Protein AF-A0A4P7B6G0-F1 (afdb_monomer_lite)

Sequence (107 aa):
MNFLQRISKYISDKSEAIRQDQLSTIKYFILQHSISCRCGGTAVPVFDSNNKYYCIKCNNRFANARHQLYESLQDISFLRDYHRNFKSSVAREKYNEVIQILEKEII

Structure (mmCIF, N/CA/C/O backbone):
data_AF-A0A4P7B6G0-F1
#
_entry.id   AF-A0A4P7B6G0-F1
#
loop_
_atom_site.group_PDB
_atom_site.id
_atom_site.type_symbol
_atom_site.label_atom_id
_atom_site.label_alt_id
_atom_site.label_comp_id
_atom_site.label_asym_id
_atom_site.label_entity_id
_atom_site.label_seq_id
_atom_site.pdbx_PDB_ins_code
_atom_site.Cartn_x
_atom_site.Cartn_y
_atom_site.Cartn_z
_atom_site.occupancy
_atom_site.B_iso_or_equiv
_atom_site.auth_seq_id
_atom_site.auth_comp_id
_atom_site.auth_asym_id
_atom_site.auth_atom_id
_atom_site.pdbx_PDB_model_num
ATOM 1 N N . MET A 1 1 ? 35.432 16.775 -5.666 1.00 70.31 1 MET A N 1
ATOM 2 C CA . MET A 1 1 ? 34.752 15.503 -6.007 1.00 70.31 1 MET A CA 1
ATOM 3 C C . MET A 1 1 ? 35.361 14.936 -7.277 1.00 70.31 1 MET A C 1
ATOM 5 O O . MET A 1 1 ? 35.476 15.679 -8.245 1.00 70.31 1 MET A O 1
ATOM 9 N N . ASN A 1 2 ? 35.755 13.662 -7.280 1.00 90.25 2 ASN A N 1
ATOM 10 C CA . ASN A 1 2 ? 36.271 12.991 -8.479 1.00 90.25 2 ASN A CA 1
ATOM 11 C C . ASN A 1 2 ? 35.125 12.464 -9.375 1.00 90.25 2 ASN A C 1
ATOM 13 O O . ASN A 1 2 ? 33.958 12.453 -8.980 1.00 90.25 2 ASN A O 1
ATOM 17 N N . PHE A 1 3 ? 35.452 12.059 -10.604 1.00 88.50 3 PHE A N 1
ATOM 18 C CA . PHE A 1 3 ? 34.478 11.593 -11.600 1.00 88.50 3 PHE A CA 1
ATOM 19 C C . PHE A 1 3 ? 33.610 10.424 -11.095 1.00 88.50 3 PHE A C 1
ATOM 21 O O . PHE A 1 3 ? 32.394 10.441 -11.272 1.00 88.50 3 PHE A O 1
ATOM 28 N N . LEU A 1 4 ? 34.208 9.471 -10.373 1.00 90.81 4 LEU A N 1
ATOM 29 C CA . LEU A 1 4 ? 33.496 8.323 -9.801 1.00 90.81 4 LEU A CA 1
ATOM 30 C C . LEU A 1 4 ? 32.480 8.736 -8.728 1.00 90.81 4 LEU A C 1
ATOM 32 O O . LEU A 1 4 ? 31.364 8.223 -8.708 1.00 90.81 4 LEU A O 1
ATOM 36 N N . GLN A 1 5 ? 32.818 9.712 -7.881 1.00 91.12 5 GLN A N 1
ATOM 37 C CA . GLN A 1 5 ? 31.890 10.262 -6.887 1.00 91.12 5 GLN A CA 1
ATOM 38 C C . GLN A 1 5 ? 30.683 10.943 -7.545 1.00 91.12 5 GLN A C 1
ATOM 40 O O . GLN A 1 5 ? 29.568 10.831 -7.042 1.00 91.12 5 GLN A O 1
ATOM 45 N N . ARG A 1 6 ? 30.881 11.615 -8.687 1.00 91.44 6 ARG A N 1
ATOM 46 C CA . ARG A 1 6 ? 29.785 12.250 -9.439 1.00 91.44 6 ARG A CA 1
ATOM 47 C C . ARG A 1 6 ? 28.848 11.217 -10.063 1.00 91.44 6 ARG A C 1
ATOM 49 O O . ARG A 1 6 ? 27.636 11.396 -9.989 1.00 91.44 6 ARG A O 1
ATOM 56 N N . ILE A 1 7 ? 29.396 10.142 -10.634 1.00 93.00 7 ILE A N 1
ATOM 57 C CA . ILE A 1 7 ? 28.597 9.035 -11.183 1.00 93.00 7 ILE A CA 1
ATOM 58 C C . ILE A 1 7 ? 27.810 8.340 -10.073 1.00 93.00 7 ILE A C 1
ATOM 60 O O . ILE A 1 7 ? 26.606 8.152 -10.214 1.00 93.00 7 ILE A O 1
ATOM 64 N N . SER A 1 8 ? 28.470 8.003 -8.962 1.00 93.31 8 SER A N 1
ATOM 65 C CA . SER A 1 8 ? 27.828 7.345 -7.819 1.00 93.31 8 SER A CA 1
ATOM 66 C C . SER A 1 8 ? 26.650 8.167 -7.290 1.00 93.31 8 SER A C 1
ATOM 68 O O . SER A 1 8 ? 25.541 7.648 -7.157 1.00 93.31 8 SER A O 1
ATOM 70 N N . LYS A 1 9 ? 26.852 9.479 -7.108 1.00 93.06 9 LYS A N 1
ATOM 71 C CA . LYS A 1 9 ? 25.781 10.391 -6.702 1.00 93.06 9 LYS A CA 1
ATOM 72 C C . LYS A 1 9 ? 24.620 10.395 -7.701 1.00 93.06 9 LYS A C 1
ATOM 74 O O . LYS A 1 9 ? 23.481 10.221 -7.295 1.00 93.06 9 LYS A O 1
ATOM 79 N N . TYR A 1 10 ? 24.901 10.534 -8.998 1.00 92.50 10 TYR A N 1
ATOM 80 C CA . TYR A 1 10 ? 23.857 10.541 -10.028 1.00 92.50 10 TYR A CA 1
ATOM 81 C C . TYR A 1 10 ? 23.022 9.251 -10.035 1.00 92.50 10 TYR A C 1
ATOM 83 O O . TYR A 1 10 ? 21.799 9.309 -10.151 1.00 92.50 10 TYR A O 1
ATOM 91 N N . ILE A 1 11 ? 23.670 8.090 -9.894 1.00 93.00 11 ILE A N 1
ATOM 92 C CA . ILE A 1 11 ? 22.977 6.798 -9.830 1.00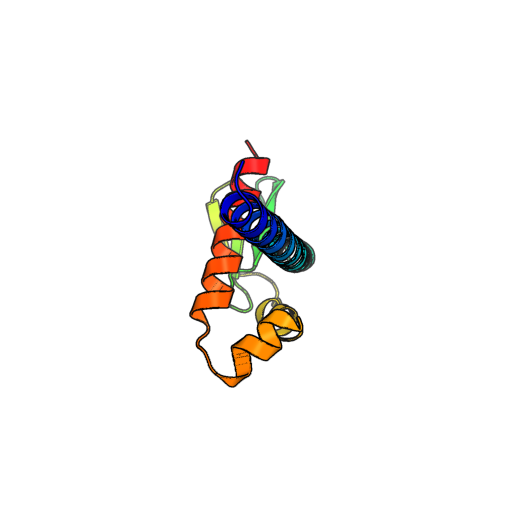 93.00 11 ILE A CA 1
ATOM 93 C C . ILE A 1 11 ? 22.079 6.737 -8.590 1.00 93.00 11 ILE A C 1
ATOM 95 O O . ILE A 1 11 ? 20.918 6.357 -8.720 1.00 93.00 11 ILE A O 1
ATOM 99 N N . SER A 1 12 ? 22.589 7.155 -7.428 1.00 92.56 12 SER A N 1
ATOM 100 C CA . SER A 1 12 ? 21.830 7.185 -6.172 1.00 92.56 12 SER A CA 1
ATOM 101 C C . SER A 1 12 ? 20.615 8.113 -6.250 1.00 92.56 12 SER A C 1
ATOM 103 O O . SER A 1 12 ? 19.508 7.722 -5.882 1.00 92.56 12 SER A O 1
ATOM 105 N N . ASP A 1 13 ? 20.800 9.332 -6.762 1.00 92.62 13 ASP A N 1
ATOM 106 C CA . ASP A 1 13 ? 19.724 10.319 -6.890 1.00 92.62 13 ASP A CA 1
ATOM 107 C C . ASP A 1 13 ? 18.631 9.795 -7.838 1.00 92.62 13 ASP A C 1
ATOM 109 O O . ASP A 1 13 ? 17.435 9.881 -7.552 1.00 92.62 13 ASP A O 1
ATOM 113 N N . LYS A 1 14 ? 19.036 9.175 -8.955 1.00 93.12 14 LYS A N 1
ATOM 114 C CA . LYS A 1 14 ? 18.104 8.587 -9.921 1.00 93.12 14 LYS A CA 1
ATOM 115 C C . LYS A 1 14 ? 17.372 7.369 -9.357 1.00 93.12 14 LYS A C 1
ATOM 117 O O . LYS A 1 14 ? 16.177 7.224 -9.608 1.00 93.12 14 LYS A O 1
ATOM 122 N N . SER A 1 15 ? 18.052 6.500 -8.607 1.00 88.75 15 SER A N 1
ATOM 123 C CA . SER A 1 15 ? 17.409 5.338 -7.989 1.00 88.75 15 SER A CA 1
ATOM 124 C C . SER A 1 15 ? 16.391 5.749 -6.931 1.00 88.75 15 SER A C 1
ATOM 126 O O . SER A 1 15 ? 15.321 5.149 -6.860 1.00 88.75 15 SER A O 1
ATOM 128 N N . GLU A 1 16 ? 16.686 6.795 -6.152 1.00 90.69 16 GLU A N 1
ATOM 129 C CA . GLU A 1 16 ? 15.739 7.312 -5.165 1.00 90.69 16 GLU A CA 1
ATOM 130 C C . GLU A 1 16 ? 14.517 7.937 -5.845 1.00 90.69 16 GLU A C 1
ATOM 132 O O . GLU A 1 16 ? 13.391 7.661 -5.444 1.00 90.69 16 GLU A O 1
ATOM 137 N N . ALA A 1 17 ? 14.703 8.696 -6.929 1.00 88.69 17 ALA A N 1
ATOM 138 C CA . ALA A 1 17 ? 13.582 9.258 -7.683 1.00 88.69 17 ALA A CA 1
ATOM 139 C C . ALA A 1 17 ? 12.629 8.168 -8.213 1.00 88.69 17 ALA A C 1
ATOM 141 O O . ALA A 1 17 ? 11.414 8.278 -8.054 1.00 88.69 17 ALA A O 1
ATOM 142 N N . ILE A 1 18 ? 13.176 7.084 -8.777 1.00 87.56 18 ILE A N 1
ATOM 143 C CA . ILE A 1 18 ? 12.385 5.931 -9.242 1.00 87.56 18 ILE A CA 1
ATOM 144 C C . ILE A 1 18 ? 11.640 5.282 -8.073 1.00 87.56 18 ILE A C 1
ATOM 146 O O . ILE A 1 18 ? 10.459 4.964 -8.175 1.00 87.56 18 ILE A O 1
ATOM 150 N N . ARG A 1 19 ? 12.323 5.088 -6.943 1.00 87.94 19 ARG A N 1
ATOM 151 C CA . ARG A 1 19 ? 11.742 4.497 -5.737 1.00 87.94 19 ARG A CA 1
ATOM 152 C C . ARG A 1 19 ? 10.565 5.324 -5.214 1.00 87.94 19 ARG A C 1
ATOM 154 O O . ARG A 1 19 ? 9.536 4.746 -4.874 1.00 87.94 19 ARG A O 1
ATOM 161 N N . GLN A 1 20 ? 10.692 6.649 -5.183 1.00 89.62 20 GLN A N 1
ATOM 162 C CA . GLN A 1 20 ? 9.623 7.551 -4.748 1.00 89.62 20 GLN A CA 1
ATOM 163 C C . GLN A 1 20 ? 8.412 7.516 -5.687 1.00 89.62 20 GLN A C 1
ATOM 165 O O . GLN A 1 20 ? 7.281 7.466 -5.210 1.00 89.62 20 GLN A O 1
ATOM 170 N N . ASP A 1 21 ? 8.635 7.463 -7.000 1.00 89.00 21 ASP A N 1
ATOM 171 C CA . ASP A 1 21 ? 7.567 7.316 -7.999 1.00 89.00 21 ASP A CA 1
ATOM 172 C C . ASP A 1 21 ? 6.799 5.985 -7.852 1.00 89.00 21 ASP A C 1
ATOM 174 O O . ASP A 1 21 ? 5.567 5.928 -7.906 1.00 89.00 21 ASP A O 1
ATOM 178 N N . GLN A 1 22 ? 7.514 4.898 -7.554 1.00 87.62 22 GLN A N 1
ATOM 179 C CA . GLN A 1 22 ? 6.886 3.610 -7.258 1.00 87.62 22 GLN A CA 1
ATOM 180 C C . GLN A 1 22 ? 6.032 3.668 -5.985 1.00 87.62 22 GLN A C 1
ATOM 182 O O . GLN A 1 22 ? 4.901 3.177 -5.971 1.00 87.62 22 GLN A O 1
ATOM 187 N N . LEU A 1 23 ? 6.562 4.261 -4.910 1.00 90.56 23 LEU A N 1
ATOM 188 C CA . LEU A 1 23 ? 5.856 4.370 -3.632 1.00 90.56 23 LEU A CA 1
ATOM 189 C C . LEU A 1 23 ? 4.623 5.269 -3.738 1.00 90.56 23 LEU A C 1
ATOM 191 O O . LEU A 1 23 ? 3.579 4.921 -3.187 1.00 90.56 23 LEU A O 1
ATOM 195 N N . SER A 1 24 ? 4.707 6.381 -4.471 1.00 90.88 24 SER A N 1
ATOM 196 C CA . SER A 1 24 ? 3.572 7.281 -4.695 1.00 90.88 24 SER A CA 1
ATOM 197 C C . SER A 1 24 ? 2.458 6.593 -5.489 1.00 90.88 24 SER A C 1
ATOM 199 O O . SER A 1 24 ? 1.288 6.689 -5.115 1.00 90.88 24 SER A O 1
ATOM 201 N N . THR A 1 25 ? 2.816 5.813 -6.512 1.00 90.19 25 THR A N 1
ATOM 202 C CA . THR A 1 25 ? 1.863 5.023 -7.301 1.00 90.19 25 THR A CA 1
ATOM 203 C C . THR A 1 25 ? 1.169 3.969 -6.436 1.00 90.19 25 THR A C 1
ATOM 205 O O . THR A 1 25 ? -0.056 3.867 -6.431 1.00 90.19 25 THR A O 1
ATOM 208 N N . ILE A 1 26 ? 1.925 3.204 -5.644 1.00 90.94 26 ILE A N 1
ATOM 209 C CA . ILE A 1 26 ? 1.353 2.184 -4.751 1.00 90.94 26 ILE A CA 1
ATOM 210 C C . ILE A 1 26 ? 0.456 2.835 -3.690 1.00 90.94 26 ILE A C 1
ATOM 212 O O . ILE A 1 26 ? -0.647 2.349 -3.436 1.00 90.94 26 ILE A O 1
ATOM 216 N N . LYS A 1 27 ? 0.885 3.965 -3.114 1.00 93.56 27 LYS A N 1
ATOM 217 C CA . LYS A 1 27 ? 0.084 4.771 -2.181 1.00 93.56 27 LYS A CA 1
ATOM 218 C C . LYS A 1 27 ? -1.243 5.186 -2.798 1.00 93.56 27 LYS A C 1
ATOM 220 O O . LYS A 1 27 ? -2.274 5.029 -2.147 1.00 93.56 27 LYS A O 1
ATOM 225 N N . TYR A 1 28 ? -1.235 5.653 -4.045 1.00 93.19 28 TYR A N 1
ATOM 226 C CA . TYR A 1 28 ? -2.455 6.001 -4.762 1.00 93.19 28 TYR A CA 1
ATOM 227 C C . TYR A 1 28 ? -3.438 4.822 -4.811 1.00 93.19 28 TYR A C 1
ATOM 229 O O . TYR A 1 28 ? -4.577 4.974 -4.375 1.00 93.19 28 TYR A O 1
ATOM 237 N N . PHE A 1 29 ? -3.003 3.632 -5.234 1.00 91.81 29 PHE A N 1
ATOM 238 C CA . PHE A 1 29 ? -3.885 2.459 -5.299 1.00 91.81 29 PHE A CA 1
ATOM 239 C C . PHE A 1 29 ? -4.386 1.999 -3.928 1.00 91.81 29 PHE A C 1
ATOM 241 O O . PHE A 1 29 ? -5.565 1.676 -3.785 1.00 91.81 29 PHE A O 1
ATOM 248 N N . ILE A 1 30 ? -3.528 2.006 -2.904 1.00 94.00 30 ILE A N 1
ATOM 249 C CA . ILE A 1 30 ? -3.941 1.678 -1.533 1.00 94.00 30 ILE A CA 1
ATOM 250 C C . ILE A 1 30 ? -5.054 2.626 -1.079 1.00 94.00 30 ILE A C 1
ATOM 252 O O . ILE A 1 30 ? -6.075 2.168 -0.565 1.00 94.00 30 ILE A O 1
ATOM 256 N N . LEU A 1 31 ? -4.888 3.933 -1.295 1.00 94.06 31 LEU A N 1
ATOM 257 C CA . LEU A 1 31 ? -5.866 4.943 -0.892 1.00 94.06 31 LEU A CA 1
ATOM 258 C C . LEU A 1 31 ? -7.161 4.874 -1.709 1.00 94.06 31 LEU A C 1
ATOM 260 O O . LEU A 1 31 ? -8.230 5.022 -1.128 1.00 94.06 31 LEU A O 1
ATOM 264 N N . GLN A 1 32 ? -7.090 4.591 -3.012 1.00 94.00 32 GLN A N 1
ATOM 265 C CA . GLN A 1 32 ? -8.275 4.397 -3.860 1.00 94.00 32 GLN A CA 1
ATOM 266 C C . GLN A 1 32 ? -9.171 3.257 -3.362 1.00 94.00 32 GLN A C 1
ATOM 268 O O . GLN A 1 32 ? -10.392 3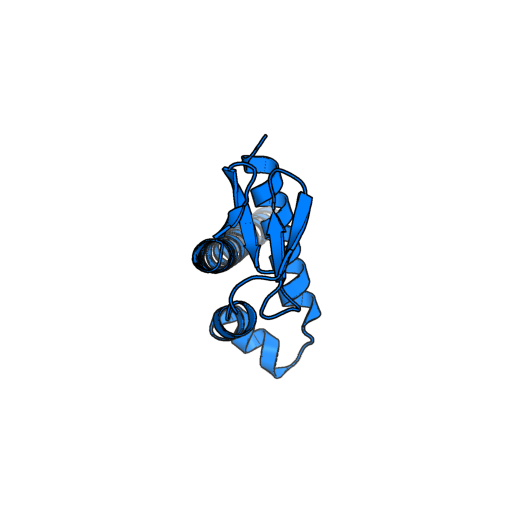.363 -3.401 1.00 94.00 32 GLN A O 1
ATOM 273 N N . HIS A 1 33 ? -8.566 2.178 -2.863 1.00 93.94 33 HIS A N 1
ATOM 274 C CA . HIS A 1 33 ? -9.288 1.030 -2.308 1.00 93.94 33 HIS A CA 1
ATOM 275 C C . HIS A 1 33 ? -9.540 1.142 -0.800 1.00 93.94 33 HIS A C 1
ATOM 277 O O . HIS A 1 33 ? -10.097 0.218 -0.209 1.00 93.94 33 HIS A O 1
ATOM 283 N N . SER A 1 34 ? -9.119 2.235 -0.158 1.00 95.38 34 SER A N 1
ATOM 284 C CA . SER A 1 34 ? -9.311 2.451 1.277 1.00 95.38 34 SER A CA 1
ATOM 285 C C . SER A 1 34 ? -10.734 2.891 1.599 1.00 95.38 34 SER A C 1
ATOM 287 O O . SER A 1 34 ? -11.440 3.480 0.786 1.00 95.38 34 SER A O 1
ATOM 289 N N . ILE A 1 35 ? -11.147 2.631 2.834 1.00 96.00 35 ILE A N 1
ATOM 290 C CA . ILE A 1 35 ? -12.479 2.966 3.343 1.00 96.00 35 ILE A CA 1
ATOM 291 C C . ILE A 1 35 ? -12.377 3.668 4.695 1.00 96.00 35 ILE A C 1
ATOM 293 O O . ILE A 1 35 ? -11.339 3.640 5.354 1.00 96.00 35 ILE A O 1
ATOM 297 N N . SER A 1 36 ? -13.470 4.266 5.158 1.00 96.06 36 SER A N 1
ATOM 298 C CA . SER A 1 36 ? -13.525 4.853 6.497 1.00 96.06 36 SER A CA 1
ATOM 299 C C . SER A 1 36 ? -13.640 3.776 7.582 1.00 96.06 36 SER A C 1
ATOM 301 O O . SER A 1 36 ? -14.440 2.843 7.494 1.00 96.06 36 SER A O 1
ATOM 303 N N . CYS A 1 37 ? -12.862 3.928 8.649 1.00 96.12 37 CYS A N 1
ATOM 304 C CA . CYS A 1 37 ? -12.997 3.158 9.877 1.00 96.12 37 CYS A CA 1
ATOM 305 C C . CYS A 1 37 ? -14.017 3.811 10.821 1.00 96.12 37 CYS A C 1
ATOM 307 O O . CYS A 1 37 ? -14.202 5.027 10.821 1.00 96.12 37 CYS A O 1
ATOM 309 N N . ARG A 1 38 ? -14.606 3.019 11.726 1.00 94.94 38 ARG A N 1
ATOM 310 C CA . ARG A 1 38 ? -15.518 3.508 12.777 1.00 94.94 38 ARG A CA 1
ATOM 311 C C . ARG A 1 38 ? -14.887 4.542 13.718 1.00 94.94 38 ARG A C 1
ATOM 313 O O . ARG A 1 38 ? -15.608 5.345 14.289 1.00 94.94 38 ARG A O 1
ATOM 320 N N . CYS A 1 39 ? -13.561 4.550 13.867 1.00 95.25 39 CYS A N 1
ATOM 321 C CA . CYS A 1 39 ? -12.844 5.565 14.653 1.00 95.25 39 CYS A CA 1
ATOM 322 C C . CYS A 1 39 ? -12.669 6.914 13.917 1.00 95.25 39 CYS A C 1
ATOM 324 O O . CYS A 1 39 ? -11.937 7.787 14.391 1.00 95.25 39 CYS A O 1
ATOM 326 N N . GLY A 1 40 ? -13.257 7.056 12.723 1.00 93.94 40 GLY A N 1
ATOM 327 C CA . GLY A 1 40 ? -13.079 8.210 11.839 1.00 93.94 40 GLY A CA 1
ATOM 328 C C . GLY A 1 40 ? -11.727 8.251 11.119 1.00 93.94 40 GLY A C 1
ATOM 329 O O . GLY A 1 40 ? -11.401 9.259 10.508 1.00 93.94 40 GLY A O 1
ATOM 330 N N . GLY A 1 41 ? -10.912 7.196 11.222 1.00 94.25 41 GLY A N 1
ATOM 331 C CA . GLY A 1 41 ? -9.646 7.065 10.494 1.00 94.25 41 GLY A CA 1
ATOM 332 C C . GLY A 1 41 ? -9.801 6.382 9.136 1.00 94.25 41 GLY A C 1
ATOM 333 O O . GLY A 1 41 ? -10.864 5.853 8.811 1.00 94.25 41 GLY A O 1
ATOM 334 N N . THR A 1 42 ? -8.715 6.333 8.373 1.00 95.62 42 THR A N 1
ATOM 335 C CA . THR A 1 42 ? -8.642 5.586 7.111 1.00 95.62 42 THR A CA 1
ATOM 336 C C . THR A 1 42 ? -8.298 4.125 7.387 1.00 95.62 42 THR A C 1
ATOM 338 O O . THR A 1 42 ? -7.418 3.824 8.194 1.00 95.62 42 THR A O 1
ATOM 341 N N . ALA A 1 43 ? -8.994 3.203 6.730 1.00 96.94 43 ALA A N 1
ATOM 342 C CA . ALA A 1 43 ? -8.686 1.784 6.738 1.00 96.94 43 ALA A CA 1
ATOM 343 C C . ALA A 1 43 ? -8.257 1.327 5.349 1.00 96.94 43 ALA A C 1
ATOM 345 O O . ALA A 1 43 ? -9.024 1.399 4.390 1.00 96.94 43 ALA A O 1
ATOM 346 N N . VAL A 1 44 ? -7.021 0.849 5.274 1.00 96.62 44 VAL A N 1
ATOM 347 C CA . VAL A 1 44 ? -6.378 0.404 4.046 1.00 96.62 44 VAL A CA 1
ATOM 348 C C . VAL A 1 44 ? -6.677 -1.073 3.782 1.00 96.62 44 VAL A C 1
ATOM 350 O O . VAL A 1 44 ? -6.785 -1.854 4.734 1.00 96.62 44 VAL A O 1
ATOM 353 N N . PRO A 1 45 ? -6.820 -1.485 2.516 1.00 96.44 45 PRO A N 1
ATOM 354 C CA . PRO A 1 45 ? -6.954 -2.891 2.142 1.00 96.44 45 PRO A CA 1
ATOM 355 C C . PRO A 1 45 ? -5.712 -3.700 2.530 1.00 96.44 45 PRO A C 1
ATOM 357 O O . PRO A 1 45 ? -4.587 -3.272 2.294 1.00 96.44 45 PRO A O 1
ATOM 360 N N . VAL A 1 46 ? -5.903 -4.898 3.083 1.00 93.50 46 VAL A N 1
ATOM 361 C CA . VAL A 1 46 ? -4.805 -5.823 3.400 1.00 93.50 46 VAL A CA 1
ATOM 362 C C . VAL A 1 46 ? -4.344 -6.539 2.129 1.00 93.50 46 VAL A C 1
ATOM 364 O O . VAL A 1 46 ? -5.148 -7.175 1.454 1.00 93.50 46 VAL A O 1
ATOM 367 N N . PHE A 1 47 ? -3.043 -6.483 1.834 1.00 88.25 47 PHE A N 1
ATOM 368 C CA . PHE A 1 47 ? -2.456 -6.975 0.579 1.00 88.25 47 PHE A CA 1
ATOM 369 C C . PHE A 1 47 ? -2.815 -8.424 0.204 1.00 88.25 47 PHE A C 1
ATOM 371 O O . PHE A 1 47 ? -3.105 -8.704 -0.954 1.00 88.25 47 PHE A O 1
ATOM 378 N N . ASP A 1 48 ? -2.797 -9.355 1.161 1.00 84.62 48 ASP A N 1
ATOM 379 C CA . ASP A 1 48 ? -2.993 -10.793 0.925 1.00 84.62 48 ASP A CA 1
ATOM 380 C C . ASP A 1 48 ? -4.442 -11.270 1.136 1.00 84.62 48 ASP A C 1
ATOM 382 O O . ASP A 1 48 ? -4.696 -12.467 1.272 1.00 84.62 48 ASP A O 1
ATOM 386 N N . SER A 1 49 ? -5.412 -10.352 1.167 1.00 88.75 49 SER A N 1
ATOM 387 C CA . SER A 1 49 ? -6.812 -10.689 1.420 1.00 88.75 49 SER A CA 1
ATOM 388 C C . SER A 1 49 ? -7.748 -9.755 0.674 1.00 88.75 49 SER A C 1
ATOM 390 O O . SER A 1 49 ? -7.692 -8.556 0.875 1.00 88.75 49 SER A O 1
ATOM 392 N N . ASN A 1 50 ? -8.704 -10.291 -0.078 1.00 91.56 50 ASN A N 1
ATOM 393 C CA . ASN A 1 50 ? -9.604 -9.497 -0.923 1.00 91.56 50 ASN A CA 1
ATOM 394 C C . ASN A 1 50 ? -10.744 -8.775 -0.185 1.00 91.56 50 ASN A C 1
ATOM 396 O O . ASN A 1 50 ? -11.545 -8.117 -0.828 1.00 91.56 50 ASN A O 1
ATOM 400 N N . ASN A 1 51 ? -10.892 -8.935 1.129 1.00 95.00 51 ASN A N 1
ATOM 401 C CA . ASN A 1 51 ? -12.014 -8.378 1.895 1.00 95.00 51 ASN A CA 1
ATOM 402 C C . ASN A 1 51 ? -11.621 -7.894 3.298 1.00 95.00 51 ASN A C 1
ATOM 404 O O . ASN A 1 51 ? -12.495 -7.615 4.117 1.00 95.00 51 ASN A O 1
ATOM 408 N N . LYS A 1 52 ? -10.322 -7.850 3.611 1.00 96.50 52 LYS A N 1
ATOM 409 C CA . LYS A 1 52 ? -9.826 -7.397 4.915 1.00 96.50 52 LYS A CA 1
ATOM 410 C C . LYS A 1 52 ? -9.221 -6.014 4.799 1.00 96.50 52 LYS A C 1
ATOM 412 O O . LYS A 1 52 ? -8.548 -5.707 3.817 1.00 96.50 52 LYS A O 1
ATOM 417 N N . TYR A 1 53 ? -9.417 -5.243 5.857 1.00 97.31 53 TYR A N 1
ATOM 418 C CA . TYR A 1 53 ? -8.935 -3.885 6.011 1.00 97.31 53 TYR A CA 1
ATOM 419 C C . TYR A 1 53 ? -8.207 -3.719 7.341 1.00 97.31 53 TYR A C 1
ATOM 421 O O . TYR A 1 53 ? -8.526 -4.385 8.331 1.00 97.31 53 TYR A O 1
ATOM 429 N N . TYR A 1 54 ? -7.241 -2.810 7.356 1.00 96.25 54 TYR A N 1
ATOM 430 C CA .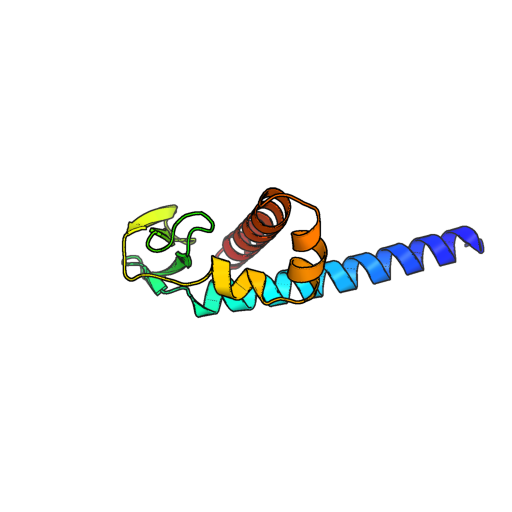 TYR A 1 54 ? -6.469 -2.400 8.520 1.00 96.25 54 TYR A CA 1
ATOM 431 C C . TYR A 1 54 ? -6.585 -0.887 8.697 1.00 96.25 54 TYR A C 1
ATOM 433 O O . TYR A 1 54 ? -6.269 -0.126 7.790 1.00 96.25 54 TYR A O 1
ATOM 441 N N . CYS A 1 55 ? -7.061 -0.434 9.852 1.00 96.56 55 CYS A N 1
ATOM 442 C CA . CYS A 1 55 ? -7.117 0.988 10.165 1.00 96.56 55 CYS A CA 1
ATOM 443 C C . CYS A 1 55 ? -5.747 1.502 10.599 1.00 96.56 55 CYS A C 1
ATOM 445 O O . CYS A 1 55 ? -5.271 1.116 11.661 1.00 96.56 55 CYS A O 1
ATOM 447 N N . ILE A 1 56 ? -5.180 2.439 9.838 1.00 95.06 56 ILE A N 1
ATOM 448 C CA . ILE A 1 56 ? -3.875 3.059 10.131 1.00 95.06 56 ILE A CA 1
ATOM 449 C C . ILE A 1 56 ? -3.916 4.042 11.315 1.00 95.06 56 ILE A C 1
ATOM 451 O O . ILE A 1 56 ? -2.878 4.475 11.792 1.00 95.06 56 ILE A O 1
ATOM 455 N N . LYS A 1 57 ? -5.112 4.391 11.816 1.00 93.94 57 LYS A N 1
ATOM 456 C CA . LYS A 1 57 ? -5.288 5.282 12.979 1.00 93.94 57 LYS A CA 1
ATOM 457 C C . LYS A 1 57 ? -5.456 4.536 14.304 1.00 93.94 57 LYS A C 1
ATOM 459 O O . LYS A 1 57 ? -4.914 4.953 15.318 1.00 93.94 57 LYS A O 1
ATOM 464 N N . CYS A 1 58 ? -6.279 3.484 14.333 1.00 95.12 58 CYS A N 1
ATOM 465 C CA . CYS A 1 58 ? -6.599 2.751 15.570 1.00 95.12 58 CYS A CA 1
ATOM 466 C C . CYS A 1 58 ? -6.095 1.305 15.582 1.00 95.12 58 CYS A C 1
ATOM 468 O O . CYS A 1 58 ? -6.438 0.551 16.489 1.00 95.12 58 CYS A O 1
ATOM 470 N N . ASN A 1 59 ? -5.339 0.901 14.560 1.00 94.19 59 ASN A N 1
ATOM 471 C CA . ASN A 1 59 ? -4.751 -0.429 14.391 1.00 94.19 59 ASN A CA 1
ATOM 472 C C . ASN A 1 59 ? -5.764 -1.588 14.347 1.00 94.19 59 ASN A C 1
ATOM 474 O O . ASN A 1 59 ? -5.388 -2.760 14.401 1.00 94.19 59 ASN A O 1
ATOM 478 N N . ASN A 1 60 ? -7.060 -1.285 14.216 1.00 95.94 60 ASN A N 1
ATOM 479 C CA . ASN A 1 60 ? 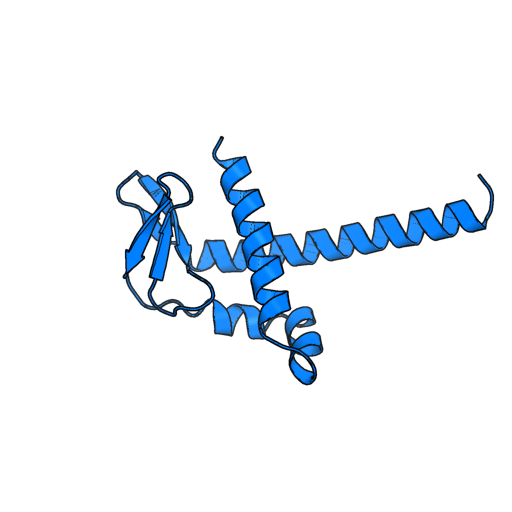-8.106 -2.298 14.150 1.00 95.94 60 ASN A CA 1
ATOM 480 C C . ASN A 1 60 ? -8.128 -2.990 12.780 1.00 95.94 60 ASN A C 1
ATOM 482 O O . ASN A 1 60 ? -8.037 -2.332 11.740 1.00 95.94 60 ASN A O 1
ATOM 486 N N . ARG A 1 61 ? -8.328 -4.312 12.776 1.00 96.12 61 ARG A N 1
ATOM 487 C CA . ARG A 1 61 ? -8.492 -5.124 11.563 1.00 96.12 61 ARG A CA 1
ATOM 488 C C . ARG A 1 61 ? -9.915 -5.644 11.471 1.00 96.12 61 ARG A C 1
ATOM 490 O O . ARG A 1 61 ? -10.454 -6.151 12.448 1.00 96.12 61 ARG A O 1
ATOM 497 N N . PHE A 1 62 ? -10.518 -5.546 10.295 1.00 97.12 62 PHE A N 1
ATOM 498 C CA . PHE A 1 62 ? -11.898 -5.979 10.091 1.00 97.12 62 PHE A CA 1
ATOM 499 C C . PHE A 1 62 ? -12.139 -6.420 8.648 1.00 97.12 62 PHE A C 1
ATOM 501 O O . PHE A 1 62 ? -11.371 -6.088 7.746 1.00 97.12 62 PHE A O 1
ATOM 508 N N . ALA A 1 63 ? -13.201 -7.196 8.441 1.00 96.75 63 ALA A N 1
ATOM 509 C CA . ALA A 1 63 ? -13.666 -7.568 7.111 1.00 96.75 63 ALA A CA 1
ATOM 510 C C . ALA A 1 63 ? -14.719 -6.566 6.610 1.00 96.75 63 ALA A C 1
ATOM 512 O O . ALA A 1 63 ? -15.518 -6.065 7.403 1.00 96.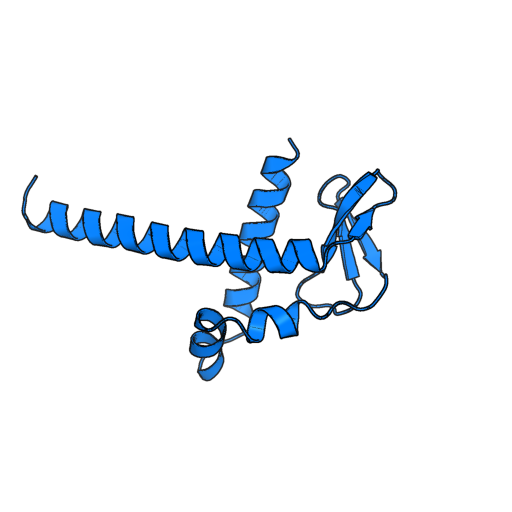75 63 ALA A O 1
ATOM 513 N N . ASN A 1 64 ? -14.722 -6.277 5.309 1.00 95.31 64 ASN A N 1
ATOM 514 C CA . ASN A 1 64 ? -15.736 -5.456 4.645 1.00 95.31 64 ASN A CA 1
ATOM 515 C C . ASN A 1 64 ? -15.911 -5.899 3.174 1.00 95.31 64 ASN A C 1
ATOM 517 O O . ASN A 1 64 ? -15.543 -7.022 2.824 1.00 95.31 64 ASN A O 1
ATOM 521 N N . ALA A 1 65 ? -16.504 -5.045 2.334 1.00 91.00 65 ALA A N 1
ATOM 522 C CA . ALA A 1 65 ? -16.661 -5.235 0.899 1.00 91.00 65 ALA A CA 1
ATOM 523 C C . ALA A 1 65 ? -15.351 -5.680 0.238 1.00 91.00 65 ALA A C 1
ATOM 525 O O . ALA A 1 65 ? -14.254 -5.381 0.713 1.00 91.00 65 ALA A O 1
ATOM 526 N N . ARG A 1 66 ? -15.471 -6.433 -0.857 1.00 93.19 66 ARG A N 1
ATOM 527 C CA . ARG A 1 66 ? -14.284 -6.893 -1.569 1.00 93.19 66 ARG A CA 1
ATOM 528 C C . ARG A 1 66 ? -13.557 -5.709 -2.208 1.00 93.19 66 ARG A C 1
ATOM 530 O O . ARG A 1 66 ? -14.203 -4.848 -2.796 1.00 93.19 66 ARG A O 1
ATOM 537 N N . HIS A 1 67 ? -12.234 -5.715 -2.132 1.00 91.69 67 HIS A N 1
ATOM 538 C CA . HIS A 1 67 ? -11.348 -4.836 -2.890 1.00 91.69 67 HIS A CA 1
ATOM 539 C C . HIS A 1 67 ? -10.544 -5.654 -3.899 1.00 91.69 67 HIS A C 1
ATOM 541 O O . HIS A 1 67 ? -10.411 -6.872 -3.767 1.00 91.69 67 HIS A O 1
ATOM 547 N N . GLN A 1 68 ? -10.031 -4.967 -4.916 1.00 88.69 68 GLN A N 1
ATOM 548 C CA . GLN A 1 68 ? -9.209 -5.547 -5.981 1.00 88.69 68 GLN A CA 1
ATOM 549 C C . GLN A 1 68 ? -7.803 -4.940 -5.955 1.00 88.69 68 GLN A C 1
ATOM 551 O O . GLN A 1 68 ? -7.242 -4.568 -6.990 1.00 88.69 68 GLN A O 1
ATOM 556 N N . LEU A 1 69 ? -7.254 -4.739 -4.748 1.00 88.94 69 LEU A N 1
ATOM 557 C CA . LEU A 1 69 ? -5.950 -4.099 -4.590 1.00 88.94 69 LEU A CA 1
ATOM 558 C C . LEU A 1 69 ? -4.868 -4.902 -5.309 1.00 88.94 69 LEU A C 1
ATOM 560 O O . LEU A 1 69 ? -4.038 -4.326 -6.005 1.00 88.94 69 LEU A O 1
ATOM 564 N N . TYR A 1 70 ? -4.869 -6.222 -5.129 1.00 83.75 70 TYR A N 1
ATOM 565 C CA . TYR A 1 70 ? -3.839 -7.084 -5.690 1.00 83.75 70 TYR A CA 1
ATOM 566 C C . TYR A 1 70 ? -3.829 -7.010 -7.221 1.00 83.75 70 TYR A C 1
ATOM 568 O O . TYR A 1 70 ? -2.775 -6.794 -7.812 1.00 83.75 70 TYR A O 1
ATOM 576 N N . GLU A 1 71 ? -5.001 -7.091 -7.848 1.00 83.00 71 GLU A N 1
ATOM 577 C CA . GLU A 1 71 ? -5.182 -6.946 -9.292 1.00 83.00 71 GLU A CA 1
ATOM 578 C C . GLU A 1 71 ? -4.757 -5.550 -9.769 1.00 83.00 71 GLU A C 1
ATOM 580 O O . GLU A 1 71 ? -4.000 -5.426 -10.727 1.00 83.00 71 GLU A O 1
ATOM 585 N N . SER A 1 72 ? -5.145 -4.498 -9.040 1.00 84.25 72 SER A N 1
ATOM 586 C CA . SER A 1 72 ? -4.768 -3.116 -9.373 1.00 84.25 72 SER A CA 1
ATOM 587 C C . SER A 1 72 ? -3.252 -2.895 -9.324 1.00 84.25 72 SER A C 1
ATOM 589 O O . SER A 1 72 ? -2.704 -2.138 -10.120 1.00 84.25 72 SER A O 1
ATOM 591 N N . LEU A 1 73 ? -2.558 -3.565 -8.398 1.00 82.62 73 LEU A N 1
ATOM 592 C CA . LEU A 1 73 ? -1.102 -3.501 -8.292 1.00 82.62 73 LEU A CA 1
ATOM 593 C C . LEU A 1 73 ? -0.403 -4.350 -9.368 1.00 82.62 73 LEU A C 1
ATOM 595 O O . LEU A 1 73 ? 0.685 -3.985 -9.806 1.00 82.62 73 LEU A O 1
ATOM 599 N N . GLN A 1 74 ? -1.005 -5.447 -9.838 1.00 74.81 74 GLN A N 1
ATOM 600 C CA . GLN A 1 74 ? -0.431 -6.257 -10.923 1.00 74.81 74 GLN A CA 1
ATOM 601 C C . GLN A 1 74 ? -0.340 -5.506 -12.257 1.00 74.81 74 GLN A C 1
ATOM 603 O O . GLN A 1 74 ? 0.571 -5.761 -13.048 1.00 74.81 74 GLN A O 1
ATOM 608 N N . ASP A 1 75 ? -1.264 -4.582 -12.512 1.00 71.69 75 ASP A N 1
ATOM 609 C CA . ASP A 1 75 ? -1.307 -3.831 -13.768 1.00 71.69 75 ASP A CA 1
ATOM 610 C C . ASP A 1 75 ? -0.271 -2.709 -13.868 1.00 71.69 75 ASP A C 1
ATOM 612 O O . ASP A 1 75 ? -0.054 -2.146 -14.944 1.00 71.69 75 ASP A O 1
ATOM 616 N N . ILE A 1 76 ? 0.439 -2.424 -12.779 1.00 76.75 76 ILE A N 1
ATOM 617 C CA . ILE A 1 76 ? 1.503 -1.430 -12.771 1.00 76.75 76 ILE A CA 1
ATOM 618 C C . ILE A 1 76 ? 2.724 -1.998 -13.504 1.00 76.75 76 ILE A C 1
ATOM 620 O O . ILE A 1 76 ? 3.278 -3.025 -13.115 1.00 76.75 76 ILE A O 1
ATOM 624 N N . SER A 1 77 ? 3.175 -1.317 -14.561 1.00 62.62 77 SER A N 1
ATOM 625 C CA . SER A 1 77 ? 4.215 -1.792 -15.493 1.00 62.62 77 SER A CA 1
ATOM 626 C C . SER A 1 77 ? 5.507 -2.270 -14.815 1.00 62.62 77 SER A C 1
ATOM 628 O O . SER A 1 77 ? 6.015 -3.334 -15.163 1.00 62.62 77 SER A O 1
ATOM 630 N N . PHE A 1 78 ? 6.001 -1.562 -13.793 1.00 67.81 78 PHE A N 1
ATOM 631 C CA . PHE A 1 78 ? 7.199 -1.990 -13.059 1.00 67.81 78 PHE A CA 1
ATOM 632 C C . PHE A 1 78 ? 6.961 -3.218 -12.166 1.00 67.81 78 PHE A C 1
ATOM 634 O O . PHE A 1 78 ? 7.895 -3.975 -11.916 1.00 67.81 78 PHE A O 1
ATOM 641 N N . LEU A 1 79 ? 5.730 -3.461 -11.701 1.00 63.38 79 LEU A N 1
ATOM 642 C CA . LEU A 1 79 ? 5.372 -4.707 -11.014 1.00 63.38 79 LEU A CA 1
ATOM 643 C C . LEU A 1 79 ? 5.133 -5.843 -12.015 1.00 63.38 79 LEU A C 1
ATOM 645 O O . LEU A 1 79 ? 5.456 -6.992 -11.715 1.00 63.38 79 LEU A O 1
ATOM 649 N N . ARG A 1 80 ? 4.656 -5.526 -13.225 1.00 60.38 80 ARG A N 1
ATOM 650 C CA . ARG A 1 80 ? 4.446 -6.477 -14.325 1.00 60.38 80 ARG A CA 1
ATOM 651 C C . ARG A 1 80 ? 5.763 -7.087 -14.827 1.00 60.38 80 ARG A C 1
ATOM 653 O O . ARG A 1 80 ? 5.817 -8.298 -15.046 1.00 60.38 80 ARG A O 1
ATOM 660 N N . ASP A 1 81 ? 6.827 -6.290 -14.941 1.00 57.06 81 ASP A N 1
ATOM 661 C CA . ASP A 1 81 ? 8.163 -6.778 -15.330 1.00 57.06 81 ASP A CA 1
ATOM 662 C C . ASP A 1 81 ? 8.815 -7.639 -14.233 1.00 57.06 81 ASP A C 1
ATOM 664 O O . ASP A 1 81 ? 9.466 -8.644 -14.530 1.00 57.06 81 ASP A O 1
ATOM 668 N N . TYR A 1 82 ? 8.559 -7.323 -12.959 1.00 52.66 82 TYR A N 1
ATOM 669 C CA . TYR A 1 82 ? 8.953 -8.161 -11.818 1.00 52.66 82 TYR A CA 1
ATOM 670 C C . TYR A 1 82 ? 8.183 -9.495 -11.768 1.00 52.66 82 TYR A C 1
ATOM 672 O O . TYR A 1 82 ? 8.736 -10.527 -11.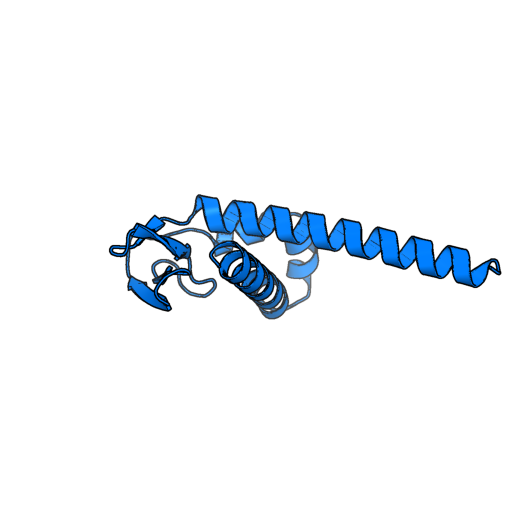373 1.00 52.66 82 TYR A O 1
ATOM 680 N N . HIS A 1 83 ? 6.923 -9.500 -12.212 1.00 50.12 83 HIS A N 1
ATOM 681 C CA . HIS A 1 83 ? 6.023 -10.653 -12.142 1.00 50.12 83 HIS A CA 1
ATOM 682 C C . HIS A 1 83 ? 6.373 -11.798 -13.102 1.00 50.12 83 HIS A C 1
ATOM 684 O O . HIS A 1 83 ? 6.022 -12.943 -12.815 1.00 50.12 83 HIS A O 1
ATOM 690 N N . ARG A 1 84 ? 7.085 -11.543 -14.213 1.00 53.69 84 ARG A N 1
ATOM 691 C CA . ARG A 1 84 ? 7.510 -12.627 -15.123 1.00 53.69 84 ARG A CA 1
ATOM 692 C C . ARG A 1 84 ? 8.531 -13.577 -14.498 1.00 53.69 84 ARG A C 1
ATOM 694 O O . ARG A 1 84 ? 8.680 -14.673 -15.021 1.00 53.69 84 ARG A O 1
ATOM 701 N N . ASN A 1 85 ? 9.204 -13.192 -13.404 1.00 47.31 85 ASN A N 1
ATOM 702 C CA . ASN A 1 85 ? 10.281 -13.998 -12.820 1.00 47.31 85 ASN A CA 1
ATOM 703 C C . ASN A 1 85 ? 10.344 -14.063 -11.277 1.00 47.31 85 ASN A C 1
ATOM 705 O O . ASN A 1 85 ? 11.153 -14.847 -10.785 1.00 47.31 85 ASN A O 1
ATOM 709 N N . PHE A 1 86 ? 9.558 -13.319 -10.475 1.00 47.44 86 PHE A N 1
ATOM 710 C CA . PHE A 1 86 ? 9.720 -13.368 -9.006 1.00 47.44 86 PHE A CA 1
ATOM 711 C C . PHE A 1 86 ? 8.457 -13.125 -8.148 1.00 47.44 86 PHE A C 1
ATOM 713 O O . PHE A 1 86 ? 7.470 -12.534 -8.572 1.00 47.44 86 PHE A O 1
ATOM 720 N N . LYS A 1 87 ? 8.526 -13.651 -6.913 1.00 55.00 87 LYS A N 1
ATOM 721 C CA . LYS A 1 87 ? 7.464 -13.906 -5.917 1.00 55.00 87 LYS A CA 1
ATOM 722 C C . LYS A 1 87 ? 6.751 -12.643 -5.402 1.00 55.00 87 LYS A C 1
ATOM 724 O O . LYS A 1 87 ? 7.349 -11.577 -5.300 1.00 55.00 87 LYS A O 1
ATOM 729 N N . SER A 1 88 ? 5.519 -12.824 -4.914 1.00 65.94 88 SER A N 1
ATOM 730 C CA . SER A 1 88 ? 4.675 -11.851 -4.184 1.00 65.94 88 SER A CA 1
ATOM 731 C C . SER A 1 88 ? 5.355 -11.061 -3.043 1.00 65.94 88 SER A C 1
ATOM 733 O O . SER A 1 88 ? 4.755 -10.134 -2.499 1.00 65.94 88 SER A O 1
ATOM 735 N N . SER A 1 89 ? 6.596 -11.393 -2.674 1.00 74.69 89 SER A N 1
ATOM 736 C CA . SER A 1 89 ? 7.372 -10.772 -1.602 1.00 74.69 89 SER A CA 1
ATOM 737 C C . SER A 1 89 ? 7.763 -9.318 -1.875 1.00 74.69 89 SER A C 1
ATOM 739 O O . SER A 1 89 ? 7.690 -8.518 -0.951 1.00 74.69 89 SER A O 1
ATOM 741 N N . VAL A 1 90 ? 8.127 -8.948 -3.111 1.00 77.12 90 VAL A N 1
ATOM 742 C CA . VAL A 1 90 ? 8.572 -7.569 -3.430 1.00 77.12 90 VAL A CA 1
ATOM 743 C C . VAL A 1 90 ? 7.400 -6.589 -3.386 1.00 77.12 90 VAL A C 1
ATOM 745 O O . VAL A 1 90 ? 7.484 -5.531 -2.767 1.00 77.12 90 VAL A O 1
ATOM 748 N N . ALA A 1 91 ? 6.268 -6.960 -3.988 1.00 78.75 91 ALA A N 1
ATOM 749 C CA . ALA A 1 91 ? 5.048 -6.161 -3.918 1.00 78.75 91 ALA A CA 1
ATOM 750 C C . ALA A 1 91 ? 4.564 -6.007 -2.464 1.00 78.75 91 ALA A C 1
ATOM 752 O O . ALA A 1 91 ? 4.175 -4.913 -2.058 1.00 78.75 91 ALA A O 1
ATOM 753 N N . ARG A 1 92 ? 4.671 -7.071 -1.653 1.00 84.56 92 ARG A N 1
ATOM 754 C CA . ARG A 1 92 ? 4.366 -7.027 -0.215 1.00 84.56 92 ARG A CA 1
ATOM 755 C C . ARG A 1 92 ? 5.314 -6.106 0.558 1.00 84.56 92 ARG A C 1
ATOM 757 O O . ARG A 1 92 ? 4.858 -5.384 1.438 1.00 84.56 92 ARG A O 1
ATOM 764 N N . GLU A 1 93 ? 6.607 -6.114 0.245 1.00 88.12 93 GLU A N 1
ATOM 765 C CA . GLU A 1 93 ? 7.595 -5.217 0.856 1.00 88.12 93 GLU A CA 1
ATOM 766 C C . GLU A 1 93 ? 7.266 -3.751 0.565 1.00 88.12 93 GLU A C 1
ATOM 768 O O . GLU A 1 93 ? 7.164 -2.949 1.491 1.00 88.12 93 GLU A O 1
ATOM 773 N N . LYS A 1 94 ? 7.001 -3.418 -0.703 1.00 87.62 94 LYS A N 1
ATOM 774 C CA . LYS A 1 94 ? 6.615 -2.060 -1.105 1.00 87.62 94 LYS A CA 1
ATOM 775 C C . LYS A 1 94 ? 5.281 -1.624 -0.508 1.00 87.62 94 LYS A C 1
ATOM 777 O O . LYS A 1 94 ? 5.161 -0.488 -0.064 1.00 87.62 94 LYS A O 1
ATOM 782 N N . TYR A 1 95 ? 4.304 -2.526 -0.436 1.00 90.50 95 TYR A N 1
ATOM 783 C CA . TYR A 1 95 ? 3.058 -2.284 0.288 1.00 90.50 95 TYR A CA 1
ATOM 784 C C . TYR A 1 95 ? 3.337 -1.930 1.757 1.00 90.50 95 TYR A C 1
ATOM 786 O O . TYR A 1 95 ? 2.876 -0.895 2.231 1.00 90.50 95 TYR A O 1
ATOM 794 N N . ASN A 1 96 ? 4.129 -2.742 2.466 1.00 91.94 96 ASN A N 1
ATOM 795 C CA . ASN A 1 96 ? 4.452 -2.505 3.876 1.00 91.94 96 ASN A CA 1
ATOM 796 C C . ASN A 1 96 ? 5.182 -1.174 4.080 1.00 91.94 96 ASN A C 1
ATOM 798 O O . ASN A 1 96 ? 4.903 -0.465 5.042 1.00 91.94 96 ASN A O 1
ATOM 802 N N . GLU A 1 97 ? 6.090 -0.827 3.171 1.00 93.62 97 GLU A N 1
ATOM 803 C CA . GLU A 1 97 ? 6.784 0.456 3.192 1.00 93.62 97 GLU A CA 1
ATOM 804 C C . GLU A 1 97 ? 5.802 1.631 3.086 1.00 93.62 97 GLU A C 1
ATOM 806 O O . GLU A 1 97 ? 5.869 2.574 3.874 1.00 93.62 97 GLU A O 1
ATOM 811 N N . VAL A 1 98 ? 4.838 1.554 2.166 1.00 93.69 98 VAL A N 1
ATOM 812 C CA . VAL A 1 98 ? 3.805 2.587 2.036 1.00 93.69 98 VAL A CA 1
ATOM 813 C C . VAL A 1 98 ? 2.922 2.664 3.282 1.00 93.69 98 VAL A C 1
ATOM 815 O O . VAL A 1 98 ? 2.588 3.768 3.707 1.00 93.69 98 VAL A O 1
ATOM 818 N N . ILE A 1 99 ? 2.583 1.533 3.910 1.00 93.69 99 ILE A N 1
ATOM 819 C CA . ILE A 1 99 ? 1.840 1.548 5.179 1.00 93.69 99 ILE A CA 1
ATOM 820 C C . ILE A 1 99 ? 2.624 2.290 6.265 1.00 93.69 99 ILE A C 1
ATOM 822 O O . ILE A 1 99 ? 2.050 3.146 6.929 1.00 93.69 99 ILE A O 1
ATOM 826 N N . GLN A 1 100 ? 3.932 2.054 6.392 1.00 93.75 100 GLN A N 1
ATOM 827 C CA . GLN A 1 100 ? 4.766 2.777 7.360 1.00 93.75 100 GLN A CA 1
ATOM 828 C C . GLN A 1 100 ? 4.827 4.285 7.086 1.00 93.75 100 GLN A C 1
ATOM 830 O O . GLN A 1 100 ? 4.917 5.075 8.024 1.00 93.75 100 GLN A O 1
ATOM 835 N N . ILE A 1 101 ? 4.808 4.702 5.816 1.00 93.19 101 ILE A N 1
ATOM 836 C CA . ILE A 1 101 ? 4.741 6.123 5.443 1.00 93.19 101 ILE A CA 1
ATOM 837 C C . ILE A 1 101 ? 3.391 6.711 5.869 1.00 93.19 101 ILE A C 1
ATOM 839 O O . ILE A 1 101 ? 3.355 7.746 6.525 1.00 93.19 101 ILE A O 1
ATOM 843 N N . LEU A 1 102 ? 2.292 6.024 5.554 1.00 92.19 102 LEU A N 1
ATOM 844 C CA . LEU A 1 102 ? 0.937 6.454 5.907 1.00 92.19 102 LEU A CA 1
ATOM 845 C C . LEU A 1 102 ? 0.722 6.549 7.423 1.00 92.19 102 LEU A C 1
ATOM 847 O O . LEU A 1 102 ? 0.091 7.489 7.894 1.00 92.19 102 LEU A O 1
ATOM 851 N N . GLU A 1 103 ? 1.258 5.602 8.192 1.00 90.88 103 GLU A N 1
ATOM 852 C CA . GLU A 1 103 ? 1.196 5.624 9.658 1.00 90.88 103 GLU A CA 1
ATOM 853 C C . GLU A 1 103 ? 1.945 6.830 10.247 1.00 90.88 103 GLU A C 1
ATOM 855 O O . GLU A 1 103 ? 1.494 7.407 11.234 1.00 90.88 103 GLU A O 1
ATOM 860 N N . LYS A 1 104 ? 3.052 7.257 9.622 1.00 90.44 104 LYS A N 1
ATOM 861 C CA . LYS A 1 104 ? 3.814 8.446 10.040 1.00 90.44 104 LYS A CA 1
ATOM 862 C C . LYS A 1 104 ? 3.134 9.768 9.684 1.00 90.44 104 LYS A C 1
ATOM 864 O O . LYS A 1 104 ? 3.395 10.751 10.356 1.00 90.44 104 LYS A O 1
ATOM 869 N N . GLU A 1 105 ? 2.294 9.806 8.651 1.00 88.00 105 GLU A N 1
ATOM 870 C CA . GLU A 1 105 ? 1.563 11.017 8.234 1.00 88.00 105 GLU A CA 1
ATOM 871 C C . GLU A 1 105 ? 0.349 11.337 9.130 1.00 88.00 105 GLU A C 1
ATOM 873 O O . GLU A 1 105 ? -0.208 12.428 9.037 1.00 88.00 105 GLU A O 1
ATOM 878 N N . ILE A 1 106 ? -0.093 10.390 9.966 1.00 75.69 106 ILE A N 1
ATOM 879 C CA . ILE A 1 106 ? -1.247 10.552 10.873 1.00 75.69 106 ILE A CA 1
ATOM 880 C C . ILE A 1 106 ? -0.844 11.128 12.242 1.00 75.69 106 ILE A C 1
ATOM 882 O O . ILE A 1 106 ? -1.715 11.614 12.969 1.00 75.69 106 ILE A O 1
ATOM 886 N N . ILE A 1 107 ? 0.446 11.059 12.591 1.00 55.00 107 ILE A N 1
ATOM 887 C CA . ILE A 1 107 ? 1.032 11.615 13.823 1.00 55.00 107 ILE A CA 1
ATOM 888 C C . ILE A 1 107 ? 1.398 13.079 13.586 1.00 55.00 107 ILE A C 1
ATOM 890 O O . ILE A 1 107 ? 1.054 13.902 14.463 1.00 55.00 107 ILE A O 1
#

pLDDT: mean 86.5, std 12.55, range [47.31, 97.31]

Organism: Acinetobacter haemolyticus (NCBI:txid29430)

Secondary structure (DSSP, 8-state):
--HHHHHHHHHHHHHHHHHHHHHHHHHHHHHHT-EE-TTSSEEEEPTT-TTEEEETTT--EEE-S---HHHHHHTSHHHHHHHTT--THHHHHHHHHHHHHHHHH--

Radius of gyration: 16.62 Å; chains: 1; bounding box: 53×30×31 Å

Foldseek 3Di:
DDPVVVVVVVVVVVVVVVLVVLLVLLLVLQQVQWDADPVRAIWTDDQVDQFWTAGLPPRDIDGHDGDPSNVSSCPPPVNVVVVVDDDPVVVVVSNVVSSVVVSVVVD